Protein AF-A0A5E5QKS5-F1 (afdb_monomer_lite)

Structure (mmCIF, N/CA/C/O backbone):
data_AF-A0A5E5QKS5-F1
#
_entry.id   AF-A0A5E5QKS5-F1
#
loop_
_atom_site.group_PDB
_atom_site.id
_atom_site.type_symbol
_atom_site.label_atom_id
_atom_site.label_alt_id
_atom_site.label_comp_id
_atom_site.label_asym_id
_atom_site.label_entity_id
_atom_site.label_seq_id
_atom_site.pdbx_PDB_ins_code
_atom_site.Cartn_x
_atom_site.Cartn_y
_atom_site.Cartn_z
_atom_site.occupancy
_atom_site.B_iso_or_equiv
_atom_site.auth_seq_id
_atom_site.auth_comp_id
_atom_site.auth_asym_id
_atom_site.auth_atom_id
_atom_site.pdbx_PDB_model_num
ATOM 1 N N . MET A 1 1 ? -15.037 -20.155 3.197 1.00 49.00 1 MET A N 1
ATOM 2 C CA . MET A 1 1 ? -13.819 -19.427 3.594 1.00 49.00 1 MET A CA 1
ATOM 3 C C . MET A 1 1 ? -12.823 -19.618 2.472 1.00 49.00 1 MET A C 1
ATOM 5 O O . MET A 1 1 ? -12.293 -20.711 2.328 1.00 49.00 1 MET A O 1
ATOM 9 N N . VAL A 1 2 ? -12.710 -18.625 1.595 1.00 55.56 2 VAL A N 1
ATOM 10 C CA . VAL A 1 2 ? -11.666 -18.601 0.567 1.00 55.56 2 VAL A CA 1
ATOM 11 C C . VAL A 1 2 ? -10.390 -18.170 1.287 1.00 55.56 2 VAL A C 1
ATOM 13 O O . VAL A 1 2 ? -10.432 -17.223 2.066 1.00 55.56 2 VAL A O 1
ATOM 16 N N . LEU A 1 3 ? -9.311 -18.935 1.139 1.00 63.44 3 LEU A N 1
ATOM 17 C CA . LEU A 1 3 ? -8.033 -18.653 1.805 1.00 63.44 3 LEU A CA 1
ATOM 18 C C . LEU A 1 3 ? -7.126 -17.764 0.945 1.00 63.44 3 LEU A C 1
ATOM 20 O O . LEU A 1 3 ? -6.195 -17.162 1.471 1.00 63.44 3 LEU A O 1
ATOM 24 N N . ASP A 1 4 ? -7.403 -17.680 -0.357 1.00 68.38 4 ASP A N 1
ATOM 25 C CA . ASP A 1 4 ? -6.617 -16.941 -1.332 1.00 68.38 4 ASP A CA 1
ATOM 26 C C . ASP A 1 4 ? -7.507 -16.131 -2.282 1.00 68.38 4 ASP A C 1
ATOM 28 O O . ASP A 1 4 ? -8.390 -16.659 -2.953 1.00 68.38 4 ASP A O 1
ATOM 32 N N . VAL A 1 5 ? -7.244 -14.831 -2.364 1.00 78.62 5 VAL A N 1
ATOM 33 C CA . VAL A 1 5 ? -7.743 -13.990 -3.450 1.00 78.62 5 VAL A CA 1
ATOM 34 C C . VAL A 1 5 ? -6.669 -13.991 -4.530 1.00 78.62 5 VAL A C 1
ATOM 36 O O . VAL A 1 5 ? -5.532 -13.596 -4.273 1.00 78.62 5 VAL A O 1
ATOM 39 N N . LYS A 1 6 ? -7.010 -14.460 -5.731 1.00 80.88 6 LYS A N 1
ATOM 40 C CA . LYS A 1 6 ? -6.109 -14.408 -6.887 1.00 80.88 6 LYS A CA 1
ATOM 41 C C . LYS A 1 6 ? -6.345 -13.115 -7.651 1.00 80.88 6 LYS 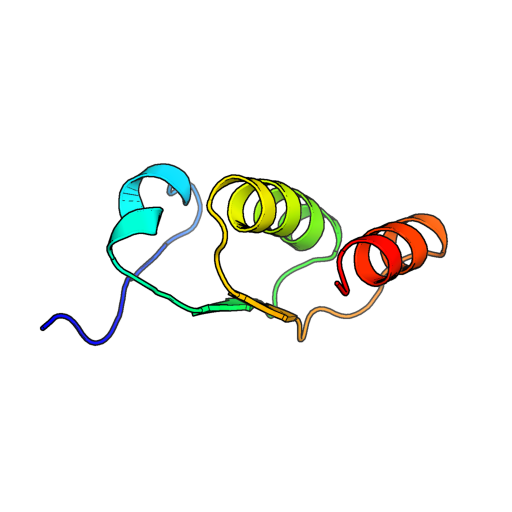A C 1
ATOM 43 O O . LYS A 1 6 ? -7.486 -12.815 -7.987 1.00 80.88 6 LYS A O 1
ATOM 48 N N . LEU A 1 7 ? -5.262 -12.391 -7.911 1.00 80.38 7 LEU A N 1
ATOM 49 C CA . LEU A 1 7 ? -5.235 -11.210 -8.764 1.00 80.38 7 LEU A CA 1
ATOM 50 C C . LEU A 1 7 ? -4.167 -11.414 -9.836 1.00 80.38 7 LEU A C 1
ATOM 52 O O . LEU A 1 7 ? -3.016 -11.717 -9.516 1.00 80.38 7 LEU A O 1
ATOM 56 N N . ASP A 1 8 ? -4.558 -11.237 -11.090 1.00 83.75 8 ASP A N 1
ATOM 57 C CA . ASP A 1 8 ? -3.694 -11.250 -12.259 1.00 83.75 8 ASP A CA 1
ATOM 58 C C . ASP A 1 8 ? -3.439 -9.824 -12.776 1.00 83.75 8 ASP A C 1
ATOM 60 O O . ASP A 1 8 ? -4.013 -8.823 -12.338 1.00 83.75 8 ASP A O 1
ATOM 64 N N . LYS A 1 9 ? -2.510 -9.703 -13.728 1.00 80.62 9 LYS A N 1
ATOM 65 C CA . LYS A 1 9 ? -2.165 -8.410 -14.324 1.00 80.62 9 LYS A CA 1
ATOM 66 C C . LYS A 1 9 ? -3.389 -7.788 -15.009 1.00 80.62 9 LYS A C 1
ATOM 68 O O . LYS A 1 9 ? -3.821 -8.273 -16.051 1.00 80.62 9 LYS A O 1
ATOM 73 N N . GLY A 1 10 ? -3.809 -6.626 -14.513 1.00 83.56 10 GLY A N 1
ATOM 74 C CA . GLY A 1 10 ? -4.930 -5.857 -15.058 1.00 83.56 10 GLY A CA 1
ATOM 75 C C . GLY A 1 10 ? -6.219 -5.995 -14.251 1.00 83.56 10 GLY A C 1
ATOM 76 O O . GLY A 1 10 ? -7.177 -5.292 -14.562 1.00 83.56 10 GLY A O 1
ATOM 77 N N . ASP A 1 11 ? -6.226 -6.841 -13.220 1.00 88.25 11 ASP A N 1
ATOM 78 C CA . ASP A 1 11 ? -7.342 -6.931 -12.289 1.00 88.25 11 ASP A CA 1
ATOM 79 C C . ASP A 1 11 ? -7.435 -5.682 -11.407 1.00 88.25 11 ASP A C 1
ATOM 81 O O . ASP A 1 11 ? -6.438 -5.024 -11.094 1.00 88.25 11 ASP A O 1
ATOM 85 N N . ASP A 1 12 ? -8.659 -5.365 -10.991 1.00 89.06 12 ASP A N 1
ATOM 86 C CA . ASP A 1 12 ? -8.942 -4.255 -10.088 1.00 89.06 12 ASP A CA 1
ATOM 87 C C . ASP A 1 12 ? -8.935 -4.737 -8.634 1.00 89.06 12 ASP A C 1
ATOM 89 O O . ASP A 1 12 ? -9.824 -5.473 -8.199 1.00 89.06 12 ASP A O 1
ATOM 93 N N . LEU A 1 13 ? -7.950 -4.272 -7.862 1.00 89.38 13 LEU A N 1
ATOM 94 C CA . LEU A 1 13 ? -7.842 -4.556 -6.431 1.00 89.38 13 LEU A CA 1
ATOM 95 C C . LEU A 1 13 ? -9.107 -4.136 -5.660 1.00 89.38 13 LEU A C 1
ATOM 97 O O . LEU A 1 13 ? -9.475 -4.803 -4.693 1.00 89.38 13 LEU A O 1
ATOM 101 N N . ASN A 1 14 ? -9.808 -3.079 -6.094 1.00 91.25 14 ASN A N 1
ATOM 102 C CA . ASN A 1 14 ? -11.017 -2.596 -5.420 1.00 91.25 14 ASN A CA 1
ATOM 103 C C . ASN A 1 14 ? -12.149 -3.629 -5.431 1.00 91.25 14 ASN A C 1
ATOM 105 O O . ASN A 1 14 ? -12.943 -3.679 -4.493 1.00 91.25 14 ASN A O 1
ATOM 109 N N . ALA A 1 15 ? -12.206 -4.489 -6.453 1.00 91.62 15 ALA A N 1
ATOM 110 C CA . ALA A 1 15 ? -13.253 -5.500 -6.596 1.00 91.62 15 ALA A CA 1
ATOM 111 C C . ALA A 1 15 ? -13.171 -6.619 -5.542 1.00 91.62 15 ALA A C 1
ATOM 113 O O . ALA A 1 15 ? -14.113 -7.399 -5.382 1.00 91.62 15 ALA A O 1
ATOM 114 N N . VAL A 1 16 ? -12.046 -6.720 -4.828 1.00 91.25 16 VAL A N 1
ATOM 115 C CA . VAL A 1 16 ? -11.765 -7.827 -3.908 1.00 91.25 16 VAL A CA 1
ATOM 116 C C . VAL A 1 16 ? -11.398 -7.378 -2.491 1.00 91.25 16 VAL A C 1
ATOM 118 O O . VAL A 1 16 ? -11.035 -8.222 -1.676 1.00 91.25 16 VAL A O 1
ATOM 121 N N . LEU A 1 17 ? -11.524 -6.087 -2.160 1.00 91.69 17 LEU A N 1
ATOM 122 C CA . LEU A 1 17 ? -11.139 -5.545 -0.845 1.00 91.69 17 LEU A CA 1
ATOM 123 C C . LEU A 1 17 ? -11.833 -6.245 0.330 1.00 91.69 17 LEU A C 1
ATOM 125 O O . LEU A 1 17 ? -11.206 -6.485 1.357 1.00 91.69 17 LEU A O 1
ATOM 129 N N . ASP A 1 18 ? -13.096 -6.642 0.176 1.00 91.56 18 ASP A N 1
ATOM 130 C CA . ASP A 1 18 ? -13.859 -7.322 1.234 1.00 91.56 18 ASP A CA 1
ATOM 131 C C . ASP A 1 18 ? -13.494 -8.807 1.402 1.00 91.56 18 ASP A C 1
ATOM 133 O O . ASP A 1 18 ? -14.012 -9.486 2.287 1.00 91.56 18 ASP A O 1
ATOM 137 N N . GLN A 1 19 ? -12.615 -9.333 0.547 1.00 91.56 19 GLN A N 1
ATOM 138 C CA . GLN A 1 19 ? -12.263 -10.754 0.509 1.00 91.56 19 GLN A CA 1
ATOM 139 C C . GLN A 1 19 ? -10.948 -11.068 1.235 1.00 91.56 19 GLN A C 1
ATOM 141 O O . GLN A 1 19 ? -10.620 -12.240 1.419 1.00 91.56 19 GLN A O 1
ATOM 146 N N . PHE A 1 20 ? -10.195 -10.049 1.659 1.00 91.12 20 PHE A N 1
ATOM 147 C CA . PHE A 1 20 ? -8.933 -10.209 2.380 1.00 91.12 20 PHE A CA 1
ATOM 148 C C . PHE A 1 20 ? -8.769 -9.144 3.463 1.00 91.12 20 PHE A C 1
ATOM 150 O O . PHE A 1 20 ? -9.338 -8.066 3.364 1.00 91.12 20 PHE A O 1
ATOM 157 N N . GLU A 1 21 ? -7.934 -9.418 4.466 1.00 91.38 21 GLU A N 1
ATOM 158 C CA . GLU A 1 21 ? -7.612 -8.460 5.539 1.00 91.38 21 GLU A CA 1
ATOM 159 C C . GLU A 1 21 ? -6.202 -7.865 5.407 1.00 91.38 21 GLU A C 1
ATOM 161 O O . GLU A 1 21 ? -5.945 -6.746 5.854 1.00 91.38 21 GLU A O 1
ATOM 166 N N . VAL A 1 22 ? -5.286 -8.607 4.777 1.00 92.50 22 VAL A N 1
ATOM 167 C CA . VAL A 1 22 ? -3.882 -8.222 4.591 1.00 92.50 22 VAL A CA 1
ATOM 168 C C . VAL A 1 22 ? -3.479 -8.409 3.130 1.00 92.50 22 VAL A C 1
ATOM 170 O O . VAL A 1 22 ? -3.660 -9.496 2.583 1.00 92.50 22 VAL A O 1
ATOM 173 N N . LEU A 1 23 ? -2.884 -7.383 2.522 1.00 92.75 23 LEU A N 1
ATOM 174 C CA . LEU A 1 23 ? -2.221 -7.469 1.218 1.00 92.75 23 LEU A CA 1
ATOM 175 C C . LEU A 1 23 ? -0.713 -7.707 1.404 1.00 92.75 23 LEU A C 1
ATOM 177 O O . LEU A 1 23 ? -0.071 -7.008 2.182 1.00 92.75 23 LEU A O 1
ATOM 181 N N . ILE A 1 24 ? -0.126 -8.662 0.680 1.00 93.38 24 ILE A N 1
ATOM 182 C CA . ILE A 1 24 ? 1.326 -8.907 0.665 1.00 93.38 24 ILE A CA 1
ATOM 183 C C . ILE A 1 24 ? 1.863 -8.517 -0.713 1.00 93.38 24 ILE A C 1
ATOM 185 O O . ILE A 1 24 ? 1.454 -9.101 -1.712 1.00 93.38 24 ILE A O 1
ATOM 189 N N . ASP A 1 25 ? 2.781 -7.555 -0.770 1.00 93.12 25 ASP A N 1
ATOM 190 C CA . ASP A 1 25 ? 3.234 -6.953 -2.026 1.00 93.12 25 ASP A CA 1
ATOM 191 C C . ASP A 1 25 ? 4.757 -7.043 -2.219 1.00 93.12 25 ASP A C 1
ATOM 193 O O . ASP A 1 25 ? 5.537 -6.507 -1.431 1.00 93.12 25 ASP A O 1
ATOM 197 N N . PHE A 1 26 ? 5.168 -7.711 -3.300 1.00 94.31 26 PHE A N 1
ATOM 198 C CA . PHE A 1 26 ? 6.555 -7.875 -3.759 1.00 94.31 26 PHE A CA 1
ATOM 199 C C . PHE A 1 26 ? 6.675 -7.485 -5.242 1.00 94.31 26 PHE A C 1
ATOM 201 O O . PHE A 1 26 ? 7.223 -8.229 -6.059 1.00 94.31 26 PHE A O 1
ATOM 208 N N . THR A 1 27 ? 6.098 -6.345 -5.618 1.00 92.31 27 THR A N 1
ATOM 209 C CA . THR A 1 27 ? 6.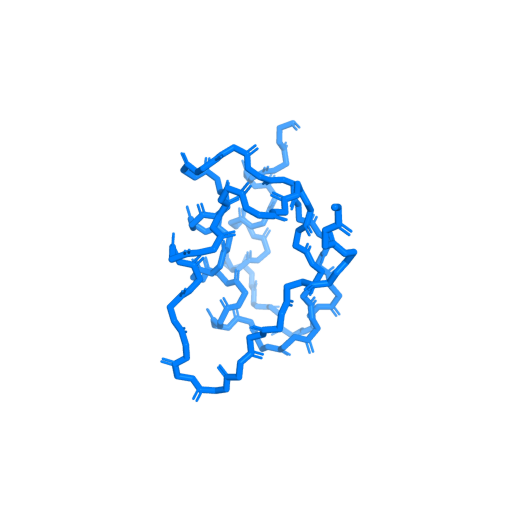046 -5.881 -7.010 1.00 92.31 27 THR A CA 1
ATOM 210 C C . THR A 1 27 ? 7.086 -4.789 -7.303 1.00 92.31 27 THR A C 1
ATOM 212 O O . THR A 1 27 ? 8.291 -5.043 -7.248 1.00 92.31 27 THR A O 1
ATOM 215 N N . ARG A 1 28 ? 6.643 -3.587 -7.693 1.00 94.56 28 ARG A N 1
ATOM 216 C CA . ARG A 1 28 ? 7.467 -2.432 -8.079 1.00 94.56 28 ARG A CA 1
ATOM 217 C C . ARG A 1 28 ? 7.029 -1.196 -7.294 1.00 94.56 28 ARG A C 1
ATOM 219 O O . ARG A 1 28 ? 5.841 -1.096 -6.991 1.00 94.56 28 ARG A O 1
ATOM 226 N N . PRO A 1 29 ? 7.941 -0.246 -7.009 1.00 96.31 29 PRO A N 1
ATOM 227 C CA . PRO A 1 29 ? 7.627 0.926 -6.198 1.00 96.31 29 PRO A CA 1
ATOM 228 C C . PRO A 1 29 ? 6.380 1.695 -6.640 1.00 96.31 29 PRO A C 1
ATOM 230 O O . PRO A 1 29 ? 5.609 2.130 -5.792 1.00 96.31 29 PRO A O 1
ATOM 233 N N . GLU A 1 30 ? 6.167 1.842 -7.948 1.00 93.31 30 GLU A N 1
ATOM 234 C CA . GLU A 1 30 ? 5.032 2.584 -8.501 1.00 93.31 30 GLU A CA 1
ATOM 235 C C . GLU A 1 30 ? 3.704 1.892 -8.168 1.00 93.31 30 GLU A C 1
ATOM 237 O O . GLU A 1 30 ? 2.812 2.515 -7.601 1.00 93.31 30 GLU A O 1
ATOM 242 N N . ALA A 1 31 ? 3.616 0.582 -8.421 1.00 92.75 31 ALA A N 1
ATOM 243 C CA . ALA A 1 31 ? 2.426 -0.213 -8.121 1.00 92.75 31 ALA A CA 1
ATOM 244 C C . ALA A 1 31 ? 2.146 -0.278 -6.612 1.00 92.75 31 ALA A C 1
ATOM 246 O O . ALA A 1 31 ? 1.003 -0.130 -6.187 1.00 92.75 31 ALA A O 1
ATOM 247 N N . THR A 1 32 ? 3.186 -0.433 -5.785 1.00 95.12 32 THR A N 1
ATOM 248 C CA . THR A 1 32 ? 3.026 -0.456 -4.326 1.00 95.12 32 THR A CA 1
ATOM 249 C C . THR A 1 32 ? 2.406 0.829 -3.789 1.00 95.12 32 THR A C 1
ATOM 251 O O . THR A 1 32 ? 1.603 0.769 -2.862 1.00 95.12 32 THR A O 1
ATOM 254 N N . LEU A 1 33 ? 2.760 1.995 -4.339 1.00 95.00 33 LEU A N 1
ATOM 255 C CA . LEU A 1 33 ? 2.186 3.268 -3.894 1.00 95.00 33 LEU A CA 1
ATOM 256 C C . LEU A 1 33 ? 0.696 3.386 -4.257 1.00 95.00 33 LEU A C 1
ATOM 258 O O . LEU A 1 33 ? -0.080 3.885 -3.440 1.00 95.00 33 LEU A O 1
ATOM 262 N N . ASP A 1 34 ? 0.289 2.869 -5.417 1.00 93.69 34 ASP A N 1
ATOM 263 C CA . ASP A 1 34 ? -1.122 2.807 -5.823 1.00 93.69 34 ASP A CA 1
ATOM 264 C C . ASP A 1 34 ? -1.925 1.845 -4.925 1.00 93.69 34 ASP A C 1
ATOM 266 O O . ASP A 1 34 ? -3.008 2.178 -4.424 1.00 93.69 34 ASP A O 1
ATOM 270 N N . TYR A 1 35 ? -1.370 0.661 -4.646 1.00 94.06 35 TYR A N 1
ATOM 271 C CA . TYR A 1 35 ? -1.972 -0.304 -3.724 1.00 94.06 35 TYR A CA 1
ATOM 272 C C . TYR A 1 35 ? -2.045 0.228 -2.294 1.00 94.06 35 TYR A C 1
ATOM 274 O O . TYR A 1 35 ? -3.056 0.017 -1.625 1.00 94.06 35 TYR A O 1
ATOM 282 N N . LEU A 1 36 ? -1.023 0.953 -1.833 1.00 94.94 36 LEU A N 1
ATOM 283 C CA . LEU A 1 36 ? -1.012 1.579 -0.514 1.00 94.94 36 LEU A CA 1
ATOM 284 C C . LEU A 1 36 ? -2.169 2.570 -0.366 1.00 94.94 36 LEU A C 1
ATOM 286 O O . LEU A 1 36 ? -2.875 2.525 0.637 1.00 94.94 36 LEU A O 1
ATOM 290 N N . ALA A 1 37 ? -2.393 3.435 -1.360 1.00 94.06 37 ALA A N 1
ATOM 291 C CA . ALA A 1 37 ? -3.500 4.391 -1.329 1.00 94.06 37 ALA A CA 1
ATOM 292 C C . ALA A 1 37 ? -4.863 3.682 -1.227 1.00 94.06 37 ALA A C 1
ATOM 294 O O . ALA A 1 37 ? -5.730 4.105 -0.460 1.00 94.06 37 ALA A O 1
ATOM 295 N N . THR A 1 38 ? -5.017 2.571 -1.949 1.00 94.25 38 THR A N 1
ATOM 296 C CA . THR A 1 38 ? -6.228 1.738 -1.930 1.00 94.25 38 THR A CA 1
ATOM 297 C C . THR A 1 38 ? -6.409 1.028 -0.582 1.00 94.25 38 THR A C 1
ATOM 299 O O . THR A 1 38 ? -7.497 1.022 -0.014 1.00 94.25 38 THR A O 1
ATOM 302 N N . CYS A 1 39 ? -5.341 0.461 -0.018 1.00 94.38 39 CYS A N 1
ATOM 303 C CA . CYS A 1 39 ? -5.408 -0.227 1.272 1.00 94.38 39 CYS A CA 1
ATOM 304 C C . CYS A 1 39 ? -5.677 0.747 2.424 1.00 94.38 39 CYS A C 1
ATOM 306 O O . 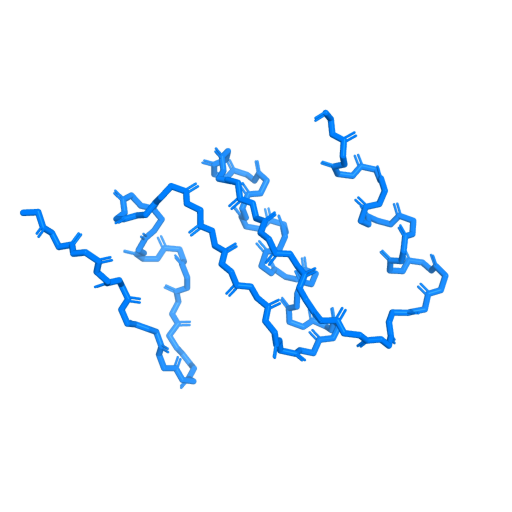CYS A 1 39 ? -6.454 0.425 3.319 1.00 94.38 39 CYS A O 1
ATOM 308 N N . LEU A 1 40 ? -5.101 1.954 2.386 1.00 93.56 40 LEU A N 1
ATOM 309 C CA . LEU A 1 40 ? -5.359 2.991 3.387 1.00 93.56 40 LEU A CA 1
ATOM 310 C C . LEU A 1 40 ? -6.825 3.437 3.388 1.00 93.56 40 LEU A C 1
ATOM 312 O O . LEU A 1 40 ? -7.414 3.562 4.459 1.00 93.56 40 LEU A O 1
ATOM 316 N N . SER A 1 41 ? -7.430 3.652 2.214 1.00 93.75 41 SER A N 1
ATOM 317 C CA . SER A 1 41 ? -8.842 4.054 2.126 1.00 93.75 41 SER A CA 1
ATOM 318 C C . SER A 1 41 ? -9.799 2.945 2.575 1.00 93.75 41 SER A C 1
ATOM 320 O O . SER A 1 41 ? -10.847 3.234 3.151 1.00 93.75 41 SER A O 1
ATOM 322 N N . ALA A 1 42 ? -9.415 1.685 2.364 1.00 94.38 42 ALA A N 1
ATOM 323 C CA . ALA A 1 42 ? -10.177 0.500 2.744 1.00 94.38 42 ALA A CA 1
ATOM 324 C C . ALA A 1 42 ? -9.863 -0.026 4.158 1.00 94.38 42 ALA A C 1
ATOM 326 O O . ALA A 1 42 ? -10.419 -1.046 4.567 1.00 94.38 42 ALA A O 1
ATOM 327 N N . ASN A 1 43 ? -8.970 0.642 4.898 1.00 93.56 43 ASN A N 1
ATOM 328 C CA . ASN A 1 43 ? -8.477 0.213 6.209 1.00 93.56 43 ASN A CA 1
ATOM 329 C C . ASN A 1 43 ? -7.931 -1.234 6.216 1.00 93.56 43 ASN A C 1
ATOM 331 O O . ASN A 1 43 ? -8.168 -2.003 7.149 1.00 93.56 43 ASN A O 1
ATOM 335 N N . LYS A 1 44 ? -7.217 -1.614 5.150 1.00 94.38 44 LYS A N 1
ATOM 336 C CA . LYS A 1 44 ? -6.579 -2.925 4.985 1.00 94.38 44 LYS A CA 1
ATOM 337 C C . LYS A 1 44 ? -5.112 -2.859 5.380 1.00 94.38 44 LYS A C 1
ATOM 339 O O . LYS A 1 44 ? -4.406 -1.906 5.050 1.00 94.38 44 LYS A O 1
ATOM 344 N N . ALA A 1 45 ? -4.640 -3.893 6.069 1.00 94.50 45 ALA A N 1
ATOM 345 C CA . ALA A 1 45 ? -3.233 -4.003 6.422 1.00 94.50 45 ALA A CA 1
ATOM 346 C C . ALA A 1 45 ? -2.398 -4.405 5.198 1.00 94.50 45 ALA A C 1
ATOM 348 O O . ALA A 1 45 ? -2.886 -5.064 4.278 1.00 94.50 45 ALA A O 1
ATOM 349 N N . MET A 1 46 ? -1.116 -4.038 5.194 1.00 95.00 46 MET A N 1
ATOM 350 C CA . MET A 1 46 ? -0.220 -4.322 4.075 1.00 95.00 46 MET A CA 1
ATOM 351 C C . MET A 1 46 ? 1.170 -4.750 4.562 1.00 95.00 46 MET A C 1
ATOM 353 O O . MET A 1 46 ? 1.749 -4.125 5.449 1.00 95.00 46 MET A O 1
ATOM 357 N N . VAL A 1 47 ? 1.718 -5.805 3.959 1.00 95.38 47 VAL A N 1
ATOM 358 C CA . VAL A 1 47 ? 3.114 -6.239 4.101 1.00 95.38 47 VAL A CA 1
ATOM 359 C C . VAL A 1 47 ? 3.838 -5.897 2.807 1.00 95.38 47 VAL A C 1
ATOM 361 O O . VAL A 1 47 ? 3.542 -6.463 1.758 1.00 95.38 47 VAL A O 1
ATOM 364 N N . ILE A 1 48 ? 4.796 -4.976 2.879 1.00 95.38 48 ILE A N 1
ATOM 365 C CA . ILE A 1 48 ? 5.525 -4.479 1.709 1.00 95.38 48 ILE A CA 1
ATOM 366 C C . ILE A 1 48 ? 6.930 -5.083 1.694 1.00 95.38 48 ILE A C 1
ATOM 368 O O . ILE A 1 48 ? 7.764 -4.753 2.535 1.00 95.38 48 ILE A O 1
ATOM 372 N N . GLY A 1 49 ? 7.185 -5.958 0.723 1.00 95.12 49 GLY A N 1
ATOM 373 C CA . GLY A 1 49 ? 8.500 -6.512 0.394 1.00 95.12 49 GLY A CA 1
ATOM 374 C C . GLY A 1 49 ? 9.151 -5.881 -0.843 1.00 95.12 49 GLY A C 1
ATOM 375 O O . GLY A 1 49 ? 10.295 -6.203 -1.164 1.00 95.12 49 GLY A O 1
ATOM 376 N N . THR A 1 50 ? 8.448 -4.984 -1.542 1.00 96.56 50 THR A N 1
ATOM 377 C CA . THR A 1 50 ? 8.973 -4.220 -2.683 1.00 96.56 50 THR A CA 1
ATOM 378 C C . THR A 1 50 ? 10.238 -3.434 -2.307 1.00 96.56 50 THR A C 1
ATOM 380 O O . THR A 1 50 ? 10.305 -2.782 -1.265 1.00 96.56 50 THR A O 1
ATOM 383 N N . MET A 1 51 ? 11.248 -3.454 -3.180 1.00 95.75 51 MET A N 1
ATOM 384 C CA . MET A 1 51 ? 12.511 -2.720 -3.016 1.00 95.75 51 MET A CA 1
ATOM 385 C C . MET A 1 51 ? 12.643 -1.595 -4.055 1.00 95.75 51 MET A C 1
ATOM 387 O O . MET A 1 51 ? 11.967 -1.607 -5.080 1.00 95.75 51 MET A O 1
ATOM 391 N N . GLY A 1 52 ? 13.561 -0.647 -3.826 1.00 96.31 52 GLY A N 1
ATOM 392 C CA . GLY A 1 52 ? 13.918 0.384 -4.814 1.00 96.31 52 GLY A CA 1
ATOM 393 C C . GLY A 1 52 ? 13.133 1.698 -4.728 1.00 96.31 52 GLY A C 1
ATOM 394 O O . GLY A 1 52 ? 13.156 2.478 -5.676 1.00 96.31 52 GLY A O 1
ATOM 395 N N . PHE A 1 53 ? 12.454 1.974 -3.611 1.00 96.75 53 PHE A N 1
ATOM 396 C CA . PHE A 1 53 ? 11.815 3.273 -3.386 1.00 96.75 53 PHE A CA 1
ATOM 397 C C . PHE A 1 53 ? 12.838 4.414 -3.350 1.00 96.75 53 PHE A C 1
ATOM 399 O O . PHE A 1 53 ? 13.913 4.298 -2.759 1.00 96.75 53 PHE A O 1
ATOM 406 N N . ASN A 1 54 ? 12.464 5.548 -3.938 1.00 95.75 54 ASN A N 1
ATOM 407 C CA . ASN A 1 54 ? 13.186 6.805 -3.770 1.00 95.75 54 ASN A CA 1
ATOM 408 C C . ASN A 1 54 ? 12.805 7.484 -2.436 1.00 95.75 54 ASN A C 1
ATOM 410 O O . ASN A 1 54 ? 11.936 7.009 -1.703 1.00 95.75 54 ASN A O 1
ATOM 414 N N . GLY A 1 55 ? 13.436 8.621 -2.126 1.00 96.25 55 GLY A N 1
ATOM 415 C CA . GLY A 1 55 ? 13.183 9.347 -0.876 1.00 96.25 55 GLY A CA 1
ATOM 416 C C . GLY A 1 55 ? 11.710 9.718 -0.667 1.00 96.25 55 GLY A C 1
ATOM 417 O O . GLY A 1 55 ? 11.176 9.478 0.410 1.00 96.25 55 GLY A O 1
ATOM 418 N N . ALA A 1 56 ? 11.034 10.220 -1.706 1.00 94.94 56 ALA A N 1
ATOM 419 C CA . ALA A 1 56 ? 9.615 10.57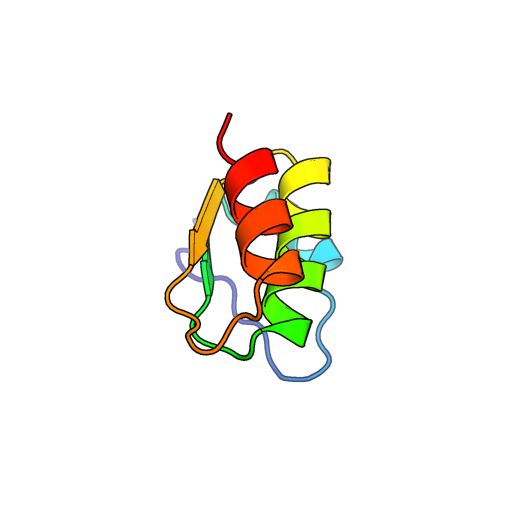2 -1.631 1.00 94.94 56 ALA A CA 1
ATOM 420 C C . ALA A 1 56 ? 8.727 9.343 -1.371 1.00 94.94 56 ALA A C 1
ATOM 422 O O . ALA A 1 56 ? 7.838 9.389 -0.524 1.00 94.94 56 ALA A O 1
ATOM 423 N N . GLY A 1 57 ? 9.008 8.223 -2.043 1.00 94.19 57 GLY A N 1
ATOM 424 C CA . GLY A 1 57 ? 8.321 6.955 -1.820 1.00 94.19 57 GLY A CA 1
ATOM 425 C C . GLY A 1 57 ? 8.484 6.467 -0.381 1.00 94.19 57 GLY A C 1
ATOM 426 O O . GLY A 1 57 ? 7.495 6.156 0.271 1.00 94.19 57 GLY A O 1
ATOM 427 N N . LEU A 1 58 ? 9.707 6.486 0.158 1.00 95.81 58 LEU A N 1
ATOM 428 C CA . LEU A 1 58 ? 9.959 6.116 1.555 1.00 95.81 58 LEU A CA 1
ATOM 429 C C . LEU A 1 58 ? 9.243 7.043 2.548 1.00 95.81 58 LEU A C 1
ATOM 431 O O . LEU A 1 58 ? 8.718 6.565 3.551 1.00 95.81 58 LEU A O 1
ATOM 435 N N . THR A 1 59 ? 9.191 8.351 2.278 1.00 95.81 59 THR A N 1
ATOM 436 C CA . THR A 1 59 ? 8.412 9.301 3.087 1.00 95.81 59 THR A CA 1
ATOM 437 C C . THR A 1 59 ? 6.930 8.939 3.087 1.00 95.81 59 THR A C 1
ATOM 439 O O . THR A 1 59 ? 6.334 8.868 4.158 1.00 95.81 59 THR A O 1
ATOM 442 N N . ASN A 1 60 ? 6.350 8.639 1.923 1.00 93.75 60 ASN A N 1
ATOM 443 C CA . ASN A 1 60 ? 4.950 8.223 1.824 1.00 93.75 60 ASN A CA 1
ATOM 444 C C . ASN A 1 60 ? 4.682 6.941 2.626 1.00 93.75 60 ASN A C 1
ATOM 446 O O . ASN A 1 60 ? 3.731 6.902 3.404 1.00 93.75 60 ASN A O 1
ATOM 450 N N . LEU A 1 61 ? 5.552 5.930 2.505 1.00 94.44 61 LEU A N 1
ATOM 451 C CA . LEU A 1 61 ? 5.447 4.694 3.288 1.00 94.44 61 LEU A CA 1
ATOM 452 C C . LEU A 1 61 ? 5.525 4.962 4.796 1.00 94.44 61 LEU A C 1
ATOM 454 O O . LEU A 1 61 ? 4.797 4.351 5.568 1.00 94.44 61 LEU A O 1
ATOM 458 N N . ASN A 1 62 ? 6.409 5.860 5.234 1.00 94.19 62 ASN A N 1
ATOM 459 C CA . ASN A 1 62 ? 6.554 6.186 6.651 1.00 94.19 62 ASN A CA 1
ATOM 460 C C . ASN A 1 62 ? 5.355 6.961 7.203 1.00 94.19 62 ASN A C 1
ATOM 462 O O . ASN A 1 62 ? 4.955 6.701 8.330 1.00 94.19 62 ASN A O 1
ATOM 466 N N . ASN A 1 63 ? 4.755 7.854 6.416 1.00 93.12 63 ASN A N 1
ATOM 467 C CA . ASN A 1 63 ? 3.551 8.585 6.818 1.00 93.12 63 ASN A CA 1
ATOM 468 C C . ASN A 1 63 ? 2.317 7.676 6.932 1.00 93.12 63 ASN A C 1
ATOM 470 O O . ASN A 1 63 ? 1.366 8.022 7.622 1.00 93.12 63 ASN A O 1
ATOM 474 N N . ALA A 1 64 ? 2.328 6.528 6.252 1.00 90.69 64 ALA A N 1
ATOM 475 C CA . ALA A 1 64 ? 1.267 5.528 6.313 1.00 90.69 64 ALA A CA 1
ATOM 476 C C . ALA A 1 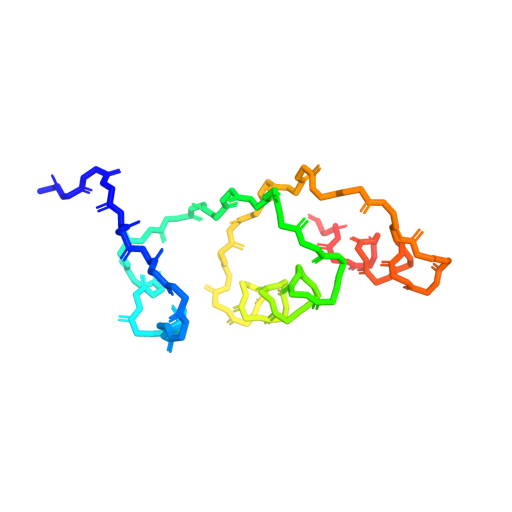64 ? 1.393 4.564 7.510 1.00 90.69 64 ALA A C 1
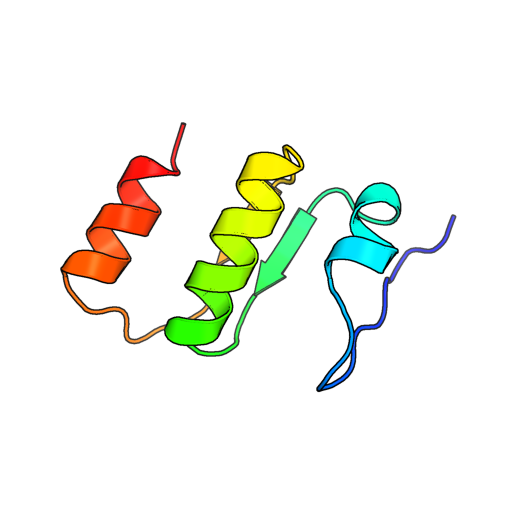ATOM 478 O O . ALA A 1 64 ? 0.469 3.794 7.768 1.00 90.69 64 ALA A O 1
ATOM 479 N N . LYS A 1 65 ? 2.520 4.587 8.238 1.00 78.94 65 LYS A N 1
ATOM 480 C CA . LYS A 1 65 ? 2.727 3.812 9.471 1.00 78.94 65 LYS A CA 1
ATOM 481 C C . LYS A 1 65 ? 2.043 4.529 10.637 1.00 78.94 65 LYS A C 1
ATOM 483 O O . LYS A 1 65 ? 2.702 5.257 11.374 1.00 78.94 65 LYS A O 1
ATOM 488 N N . ASN A 1 66 ? 0.733 4.356 10.765 1.00 59.12 66 ASN A N 1
ATOM 489 C CA . ASN A 1 66 ? 0.013 4.707 11.992 1.00 59.12 66 ASN A CA 1
ATOM 490 C C . ASN A 1 66 ? 0.128 3.579 13.016 1.00 59.12 66 ASN A C 1
ATOM 492 O O . ASN A 1 66 ? -0.069 2.410 12.615 1.00 59.12 66 ASN A O 1
#

Secondary structure (DSSP, 8-state):
--------TT--GGGGGGG-SEEEE-S-HHHHHHHHHHHHHTT-EEEE------HHHHHHHHHT--

Sequence (66 aa):
MVLDVKLDKGDDLNAVLDQFEVLIDFTRPEATLDYLATCLSANKAMVIGTMGFNGAGLTNLNNAKN

Foldseek 3Di:
DDPDDDDDPPDDPLVCLVVDQEAEDADELVVVLVVLVVCLVSVHHYHYPHDDDDPVSVVSVVVSPD

pLDDT: mean 89.7, std 9.93, range [49.0, 96.75]

Radius of gyration: 12.04 Å; chains: 1; bounding box: 28×30×27 Å